Protein AF-A5JQD3-F1 (afdb_monomer_lite)

Structure (mmCIF, N/CA/C/O backbone):
data_AF-A5JQD3-F1
#
_entry.id   AF-A5JQD3-F1
#
loop_
_atom_site.group_PDB
_atom_site.id
_atom_site.type_symbol
_atom_site.label_atom_id
_atom_site.label_alt_id
_atom_site.label_comp_id
_atom_site.label_asym_id
_atom_site.label_entity_id
_atom_site.label_seq_id
_atom_site.pdbx_PDB_ins_code
_atom_site.Cartn_x
_atom_site.Cartn_y
_atom_site.Cartn_z
_atom_site.occupancy
_atom_site.B_iso_or_equiv
_atom_site.auth_seq_id
_atom_site.auth_comp_id
_atom_site.auth_asym_id
_atom_site.auth_atom_id
_atom_site.pdbx_PDB_model_num
ATOM 1 N N . TYR A 1 1 ? 18.631 9.310 3.674 1.00 40.59 1 TYR A N 1
ATOM 2 C CA . TYR A 1 1 ? 17.265 9.725 4.044 1.00 40.59 1 TYR A CA 1
ATOM 3 C C . TYR A 1 1 ? 16.673 8.650 4.935 1.00 40.59 1 TYR A C 1
ATOM 5 O O . TYR A 1 1 ? 16.833 7.490 4.571 1.00 40.59 1 TYR A O 1
ATOM 13 N N . PRO A 1 2 ? 16.076 8.976 6.094 1.00 46.88 2 PRO A N 1
ATOM 14 C CA . PRO A 1 2 ? 15.365 7.973 6.880 1.00 46.88 2 PRO A CA 1
ATOM 15 C C . PRO A 1 2 ? 14.213 7.436 6.025 1.00 46.88 2 PRO A C 1
ATOM 17 O O . PRO A 1 2 ? 13.404 8.210 5.514 1.00 46.88 2 PRO A O 1
ATOM 20 N N . SER A 1 3 ? 14.193 6.129 5.781 1.00 61.66 3 SER A N 1
ATOM 21 C CA . SER A 1 3 ? 13.104 5.477 5.061 1.00 61.66 3 SER A CA 1
ATOM 22 C C . SER A 1 3 ? 11.878 5.464 5.966 1.00 61.66 3 SER A C 1
ATOM 24 O O . SER A 1 3 ? 11.885 4.780 6.987 1.00 61.66 3 SER A O 1
ATOM 26 N N . LEU A 1 4 ? 10.852 6.233 5.604 1.00 67.00 4 LEU A N 1
ATOM 27 C CA . LEU A 1 4 ? 9.555 6.205 6.273 1.00 67.00 4 LEU A CA 1
ATOM 28 C C . LEU A 1 4 ? 8.997 4.779 6.194 1.00 67.00 4 LEU A C 1
ATOM 30 O O . LEU A 1 4 ? 8.874 4.225 5.098 1.00 67.00 4 LEU A O 1
ATOM 34 N N . GLY A 1 5 ? 8.680 4.178 7.339 1.00 83.75 5 GLY A N 1
ATOM 35 C CA . GLY A 1 5 ? 8.059 2.857 7.353 1.00 83.75 5 GLY A CA 1
ATOM 36 C C . GLY A 1 5 ? 6.674 2.909 6.703 1.00 83.75 5 GLY A C 1
ATOM 37 O O . GLY A 1 5 ? 5.975 3.920 6.787 1.00 83.75 5 GLY A O 1
ATOM 38 N N . ILE A 1 6 ? 6.228 1.808 6.094 1.00 86.88 6 ILE A N 1
ATOM 39 C CA . ILE A 1 6 ? 4.908 1.722 5.439 1.00 86.88 6 ILE A CA 1
ATOM 40 C C . ILE A 1 6 ? 3.767 2.170 6.382 1.00 86.88 6 ILE A C 1
ATOM 42 O O . ILE A 1 6 ? 2.861 2.902 5.978 1.00 86.88 6 ILE A O 1
ATOM 46 N N . GLY A 1 7 ? 3.834 1.797 7.666 1.00 86.56 7 GLY A N 1
ATOM 47 C CA . GLY A 1 7 ? 2.846 2.208 8.671 1.00 86.56 7 GLY A CA 1
ATOM 48 C C . GLY A 1 7 ? 2.833 3.716 8.955 1.00 86.56 7 GLY A C 1
ATOM 49 O O . GLY A 1 7 ? 1.768 4.297 9.178 1.00 86.56 7 GLY A O 1
ATOM 50 N N . GLU A 1 8 ? 3.992 4.372 8.909 1.00 88.44 8 GLU A N 1
ATOM 51 C CA . GLU A 1 8 ? 4.106 5.822 9.093 1.00 88.44 8 GLU A CA 1
ATOM 52 C C . GLU A 1 8 ? 3.590 6.575 7.861 1.00 88.44 8 GLU A C 1
ATOM 54 O O . GLU A 1 8 ? 2.856 7.553 8.009 1.00 88.44 8 GLU A O 1
ATOM 59 N N . LEU A 1 9 ? 3.875 6.072 6.653 1.00 90.50 9 LEU A N 1
ATOM 60 C CA . LEU A 1 9 ? 3.331 6.613 5.404 1.00 90.50 9 LEU A CA 1
ATOM 61 C C . LEU A 1 9 ? 1.800 6.559 5.390 1.00 90.50 9 LEU A C 1
ATOM 63 O O . LEU A 1 9 ? 1.148 7.551 5.067 1.00 90.50 9 LEU A O 1
ATOM 67 N N . ARG A 1 10 ? 1.209 5.431 5.799 1.00 90.75 10 ARG A N 1
ATOM 68 C CA . ARG A 1 10 ? -0.250 5.309 5.910 1.00 90.75 10 ARG A CA 1
ATOM 69 C C . ARG A 1 10 ? -0.829 6.316 6.902 1.00 90.75 10 ARG A C 1
ATOM 71 O O . ARG A 1 10 ? -1.807 6.981 6.567 1.00 90.75 10 ARG A O 1
ATOM 78 N N . ARG A 1 11 ? -0.233 6.456 8.094 1.00 91.44 11 ARG A N 1
ATOM 79 C CA . ARG A 1 11 ? -0.682 7.445 9.091 1.00 91.44 11 ARG A CA 1
ATOM 80 C C . ARG A 1 11 ? -0.615 8.864 8.548 1.00 91.44 11 ARG A C 1
ATOM 82 O O . ARG A 1 11 ? -1.559 9.621 8.743 1.00 91.44 11 ARG A O 1
ATOM 89 N N . PHE A 1 12 ? 0.464 9.207 7.850 1.00 94.19 12 PHE A N 1
ATOM 90 C CA . PHE A 1 12 ? 0.592 10.505 7.199 1.00 94.19 12 PHE A CA 1
ATOM 91 C C . PHE A 1 12 ? -0.540 10.734 6.185 1.00 94.19 12 PHE A C 1
ATOM 93 O O . PHE A 1 12 ? -1.231 11.748 6.259 1.00 94.19 12 PHE A O 1
ATOM 100 N N . LEU A 1 13 ? -0.805 9.764 5.302 1.00 94.31 13 LEU A N 1
ATOM 101 C CA . LEU A 1 13 ? -1.868 9.865 4.297 1.00 94.31 13 LEU A CA 1
ATOM 102 C C . LEU A 1 13 ? -3.270 9.962 4.912 1.00 94.31 13 LEU A C 1
ATOM 104 O O . LEU A 1 13 ? -4.092 10.710 4.399 1.00 94.31 13 LEU A O 1
ATOM 108 N N . GLN A 1 14 ? -3.542 9.284 6.030 1.00 95.44 14 GLN A N 1
ATOM 109 C CA . GLN A 1 14 ? -4.827 9.382 6.741 1.00 95.44 14 GLN A CA 1
ATOM 110 C C . GLN A 1 14 ? -5.129 10.789 7.274 1.00 95.44 14 GLN A C 1
ATOM 112 O O . GLN A 1 14 ? -6.294 11.125 7.458 1.00 95.44 14 GLN A O 1
ATOM 117 N N . GLN A 1 15 ? -4.103 11.608 7.527 1.00 97.00 15 GLN A N 1
ATOM 118 C CA . GLN A 1 15 ? -4.284 13.004 7.945 1.00 97.00 15 GLN A CA 1
ATOM 119 C C . GLN A 1 15 ? -4.487 13.956 6.758 1.00 97.00 15 GLN A C 1
ATOM 121 O 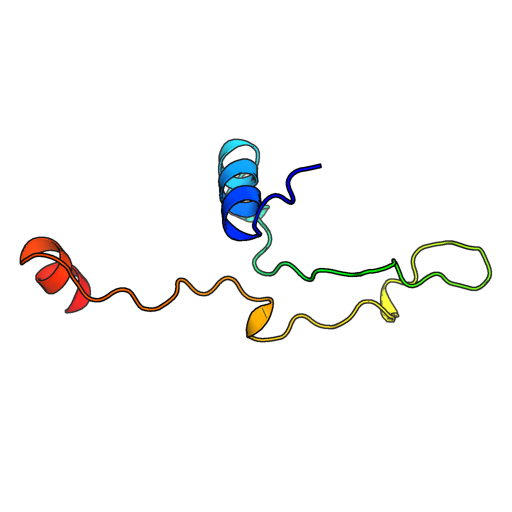O . GLN A 1 15 ? -4.921 15.086 6.952 1.00 97.00 15 GLN A O 1
ATOM 1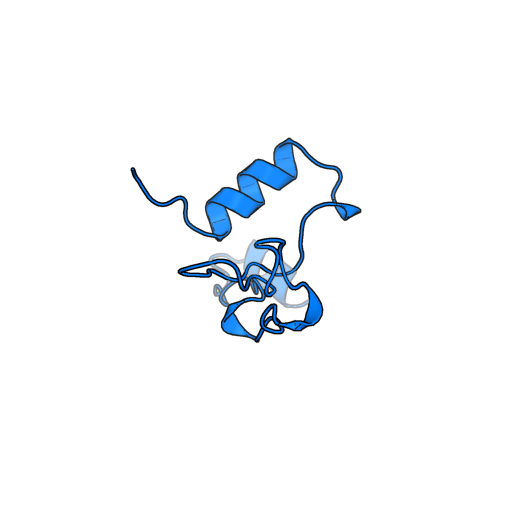26 N N . GLN A 1 16 ? -4.137 13.527 5.542 1.00 97.44 16 GLN A N 1
ATOM 127 C CA . GLN A 1 16 ? -4.147 14.366 4.337 1.00 97.44 16 GLN A CA 1
ATOM 128 C C . GLN A 1 16 ? -5.263 13.995 3.356 1.00 97.44 16 GLN A C 1
ATOM 130 O O . GLN A 1 16 ? -5.664 14.820 2.538 1.00 97.44 16 GLN A O 1
ATOM 135 N N . LEU A 1 17 ? -5.754 12.756 3.412 1.00 97.38 17 LEU A N 1
ATOM 136 C CA . LEU A 1 17 ? -6.705 12.201 2.461 1.00 97.38 17 LEU A CA 1
ATOM 137 C C . LEU A 1 17 ? -7.979 11.717 3.163 1.00 97.38 17 LEU A C 1
ATOM 139 O O . LEU A 1 17 ? -7.908 11.157 4.260 1.00 97.38 17 LEU A O 1
ATOM 143 N N . PRO A 1 18 ? -9.148 11.833 2.508 1.00 97.88 18 PRO A N 1
ATOM 144 C CA . PRO A 1 18 ? -10.337 11.099 2.915 1.00 97.88 18 PRO A CA 1
ATOM 145 C C . PRO A 1 18 ? -10.069 9.591 2.979 1.00 97.88 18 PRO A C 1
ATOM 147 O O . PRO A 1 18 ? -9.305 9.053 2.176 1.00 97.88 18 PRO A O 1
ATOM 150 N N . ALA A 1 19 ? -10.758 8.890 3.883 1.00 94.00 19 ALA A N 1
ATOM 151 C CA . ALA A 1 19 ? -10.514 7.469 4.151 1.00 94.00 19 ALA A CA 1
ATOM 152 C C . ALA A 1 19 ? -10.555 6.577 2.894 1.00 94.00 19 ALA A C 1
ATOM 154 O O . ALA A 1 19 ? -9.733 5.678 2.758 1.00 94.00 19 ALA A O 1
ATOM 155 N N . TYR A 1 20 ? -11.457 6.856 1.948 1.00 95.19 20 TYR A N 1
ATOM 156 C CA . TYR A 1 20 ? -11.609 6.082 0.709 1.00 95.19 20 TYR A CA 1
ATOM 157 C C . TYR A 1 20 ? -10.485 6.303 -0.321 1.00 95.19 20 TYR A C 1
ATOM 159 O O . TYR A 1 20 ? -10.440 5.604 -1.330 1.00 95.19 20 TYR A O 1
ATOM 167 N N . MET A 1 21 ? -9.595 7.275 -0.100 1.00 96.88 21 MET A N 1
ATOM 168 C CA . MET A 1 21 ? -8.432 7.535 -0.959 1.00 96.88 21 MET A CA 1
ATOM 169 C C . MET A 1 21 ? -7.127 6.997 -0.363 1.00 96.88 21 MET A C 1
ATOM 171 O O . MET A 1 21 ? -6.086 7.070 -1.013 1.00 96.88 21 MET A O 1
ATOM 175 N N . VAL A 1 22 ? -7.157 6.465 0.864 1.00 94.50 22 VAL A N 1
ATOM 176 C CA . VAL A 1 22 ? -5.984 5.847 1.487 1.00 94.50 22 VAL A CA 1
ATOM 177 C C . VAL A 1 22 ? -5.779 4.453 0.875 1.00 94.50 22 VAL A C 1
ATOM 179 O O . VAL A 1 22 ? -6.700 3.637 0.937 1.00 94.50 22 VAL A O 1
ATOM 182 N N . PRO A 1 23 ? -4.600 4.144 0.300 1.00 93.31 23 PRO A N 1
ATOM 183 C CA . PRO A 1 23 ? -4.346 2.835 -0.296 1.00 93.31 23 PRO A CA 1
ATOM 184 C C . PRO A 1 23 ? -4.480 1.692 0.716 1.00 93.31 23 PRO A C 1
ATOM 186 O O . PRO A 1 23 ? -4.041 1.806 1.863 1.00 93.31 23 PRO A O 1
ATOM 189 N N . SER A 1 24 ? -5.046 0.569 0.274 1.00 89.75 24 SER A N 1
ATOM 190 C CA . SER A 1 24 ? -5.153 -0.658 1.074 1.00 89.75 24 SER A CA 1
ATOM 191 C C . SER A 1 24 ? -3.856 -1.473 1.114 1.00 89.75 24 SER A C 1
ATOM 193 O O . SER A 1 24 ? -3.652 -2.241 2.051 1.00 89.75 24 SER A O 1
ATOM 195 N N . ALA A 1 25 ? -2.971 -1.290 0.131 1.00 91.31 25 ALA A N 1
ATOM 196 C CA . ALA A 1 25 ? -1.696 -1.988 0.024 1.00 91.31 25 ALA A CA 1
ATOM 197 C C . ALA A 1 25 ? -0.578 -1.050 -0.445 1.00 91.31 25 ALA A C 1
ATOM 199 O O . ALA A 1 25 ? -0.817 -0.106 -1.204 1.00 91.31 25 ALA A O 1
ATOM 200 N N . PHE A 1 26 ? 0.645 -1.334 -0.004 1.00 91.00 26 PHE A N 1
ATOM 201 C CA . PHE A 1 26 ? 1.853 -0.592 -0.349 1.00 91.00 26 PHE A CA 1
ATOM 202 C C . PHE A 1 26 ? 2.939 -1.581 -0.764 1.00 91.00 26 PHE A C 1
ATOM 204 O O . PHE A 1 26 ? 3.357 -2.411 0.036 1.00 91.00 26 PHE A O 1
ATOM 211 N N . VAL A 1 27 ? 3.409 -1.471 -2.007 1.00 90.88 27 VAL A N 1
ATOM 212 C CA . VAL A 1 27 ? 4.466 -2.334 -2.549 1.00 90.88 27 VAL A CA 1
ATOM 213 C C . VAL A 1 27 ? 5.737 -1.511 -2.715 1.00 90.88 27 VAL A C 1
ATOM 215 O O . VAL A 1 27 ? 5.734 -0.497 -3.416 1.00 90.88 27 VAL A O 1
ATOM 218 N N . ILE A 1 28 ? 6.822 -1.937 -2.069 1.00 89.31 28 ILE A N 1
ATOM 219 C CA . ILE A 1 28 ? 8.137 -1.315 -2.238 1.00 89.31 28 ILE A CA 1
ATOM 220 C C . ILE A 1 28 ? 8.768 -1.873 -3.512 1.00 89.31 28 ILE A C 1
ATOM 222 O O . ILE A 1 28 ? 8.935 -3.081 -3.656 1.00 89.31 28 ILE A O 1
ATOM 226 N N . LEU A 1 29 ? 9.138 -0.979 -4.424 1.00 90.88 29 LEU A N 1
ATOM 227 C CA . LEU A 1 29 ? 9.887 -1.307 -5.632 1.00 90.88 29 LEU A CA 1
ATOM 228 C C . LEU A 1 29 ? 11.287 -0.716 -5.520 1.00 90.88 29 LEU A C 1
ATOM 230 O O . LEU A 1 29 ? 11.432 0.421 -5.071 1.00 90.88 29 LEU A O 1
ATOM 234 N N . SER A 1 30 ? 12.303 -1.458 -5.962 1.00 91.12 30 SER A N 1
ATOM 235 C CA . SER A 1 30 ? 13.629 -0.872 -6.184 1.00 91.12 30 SER A CA 1
ATOM 236 C C . SER A 1 30 ? 13.580 0.137 -7.333 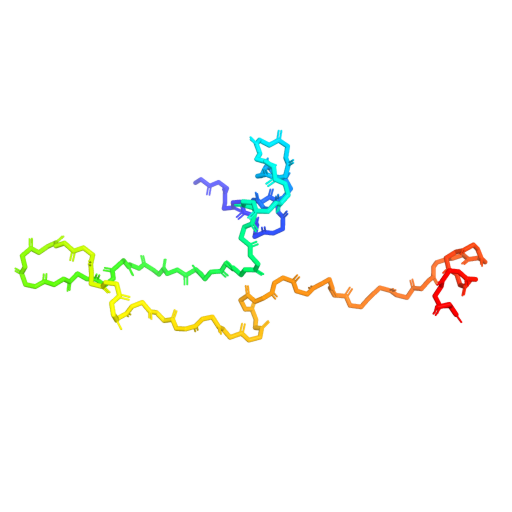1.00 91.12 30 SER A C 1
ATOM 238 O O . SER A 1 30 ? 14.148 1.218 -7.227 1.00 91.12 30 SER A O 1
ATOM 240 N N . ASP A 1 31 ? 12.828 -0.197 -8.388 1.00 94.25 31 ASP A N 1
ATOM 241 C CA . ASP A 1 31 ? 12.713 0.575 -9.619 1.00 94.25 31 ASP A CA 1
ATOM 242 C C . ASP A 1 31 ? 11.318 0.426 -10.231 1.00 94.25 31 ASP A C 1
ATOM 244 O O . ASP A 1 31 ? 10.662 -0.614 -10.111 1.00 94.25 31 ASP A O 1
ATOM 248 N N . PHE A 1 32 ? 10.863 1.458 -10.943 1.00 95.94 32 PHE A N 1
ATOM 249 C CA . PHE A 1 32 ? 9.614 1.368 -11.692 1.00 95.94 32 PHE A CA 1
ATOM 250 C C . PHE A 1 32 ? 9.808 0.572 -12.987 1.00 95.94 32 PHE A C 1
ATOM 252 O O . PHE A 1 32 ? 10.734 0.863 -13.746 1.00 95.94 32 PHE A O 1
ATOM 259 N N . PRO A 1 33 ? 8.906 -0.372 -13.313 1.00 96.50 33 PRO A N 1
ATOM 260 C CA . PRO A 1 33 ? 8.934 -1.022 -14.611 1.00 96.50 33 PRO A CA 1
ATOM 261 C C . PRO A 1 33 ? 8.606 0.012 -15.689 1.00 96.50 33 PRO A C 1
ATOM 263 O O . PRO A 1 33 ? 7.543 0.637 -15.661 1.00 96.50 33 PRO A O 1
ATOM 266 N N . LEU A 1 34 ? 9.513 0.192 -16.647 1.00 97.88 34 LEU A N 1
ATOM 267 C CA . LEU A 1 34 ? 9.329 1.103 -17.773 1.00 97.88 34 LEU A CA 1
ATOM 268 C C . LEU A 1 34 ? 9.072 0.321 -19.067 1.00 97.88 34 LEU A C 1
ATOM 270 O O . LEU A 1 34 ? 9.563 -0.792 -19.259 1.00 97.88 34 LEU A O 1
ATOM 274 N N . ASN A 1 35 ? 8.299 0.911 -19.974 1.00 96.81 35 ASN A N 1
ATOM 275 C CA . ASN A 1 35 ? 8.192 0.446 -21.351 1.00 96.81 35 ASN A CA 1
ATOM 276 C C . ASN A 1 35 ? 9.363 0.972 -22.200 1.00 96.81 35 ASN A C 1
ATOM 278 O O . ASN A 1 35 ? 10.161 1.789 -21.744 1.00 96.81 35 ASN A O 1
ATOM 282 N N . ASN A 1 36 ? 9.433 0.556 -23.467 1.00 96.75 36 ASN A N 1
ATOM 283 C CA . ASN A 1 36 ? 10.510 0.947 -24.392 1.00 96.75 36 ASN A CA 1
ATOM 284 C C . ASN A 1 36 ? 10.633 2.468 -24.611 1.00 96.75 36 ASN A C 1
ATOM 286 O O . ASN A 1 36 ? 11.671 2.936 -25.061 1.00 96.75 36 ASN A O 1
ATOM 290 N N . ASN A 1 37 ? 9.593 3.238 -24.281 1.00 96.56 37 ASN A N 1
ATOM 291 C CA . ASN A 1 37 ? 9.576 4.697 -24.381 1.00 96.56 37 ASN A CA 1
ATOM 292 C C . ASN A 1 37 ? 9.897 5.382 -23.039 1.00 96.56 37 ASN A C 1
ATOM 294 O O . ASN A 1 37 ? 9.675 6.584 -22.901 1.00 96.56 37 ASN A O 1
ATOM 298 N N . GLY A 1 38 ? 10.326 4.628 -22.022 1.00 96.50 38 GLY A N 1
ATOM 299 C CA . GLY A 1 38 ? 10.667 5.142 -20.695 1.00 96.50 38 GLY A CA 1
ATOM 300 C C . GLY A 1 38 ? 9.469 5.526 -19.820 1.00 96.50 38 GLY A C 1
ATOM 301 O O . GLY A 1 38 ? 9.655 6.120 -18.763 1.00 96.50 38 GLY A O 1
ATOM 302 N N . LYS A 1 39 ? 8.230 5.212 -20.224 1.00 97.56 39 LYS A N 1
ATOM 303 C CA . LYS A 1 39 ? 7.032 5.465 -19.401 1.00 97.56 39 LYS A CA 1
ATOM 304 C C . LYS A 1 39 ? 6.751 4.273 -18.495 1.00 97.56 39 LYS A C 1
ATOM 306 O O . LYS A 1 39 ? 7.029 3.145 -18.887 1.00 97.56 39 LYS A O 1
ATOM 311 N N . ILE A 1 40 ? 6.115 4.507 -17.346 1.00 97.44 40 ILE A N 1
ATOM 312 C CA . ILE A 1 40 ? 5.709 3.430 -16.430 1.00 97.44 40 ILE A CA 1
ATOM 313 C C . ILE A 1 40 ? 4.805 2.427 -17.157 1.00 97.44 40 ILE A C 1
ATOM 315 O O . ILE A 1 40 ? 3.737 2.778 -17.669 1.00 97.44 40 ILE A O 1
ATOM 319 N N . ASP A 1 41 ? 5.222 1.165 -17.160 1.00 97.50 41 ASP A N 1
ATOM 320 C CA . ASP A 1 41 ? 4.439 0.040 -17.647 1.00 97.50 41 ASP A CA 1
ATOM 321 C C . ASP A 1 41 ? 3.562 -0.504 -16.515 1.00 97.50 41 ASP A C 1
ATOM 323 O O . ASP A 1 41 ? 3.935 -1.406 -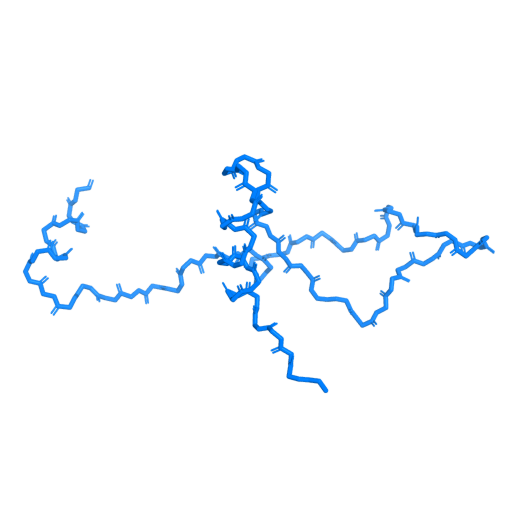15.766 1.00 97.50 41 ASP A O 1
ATOM 327 N N . ARG A 1 42 ? 2.359 0.065 -16.390 1.00 96.00 42 ARG A N 1
ATOM 328 C CA . ARG A 1 42 ? 1.407 -0.282 -15.321 1.00 96.00 42 ARG A CA 1
ATOM 329 C C . ARG A 1 42 ? 1.003 -1.758 -15.325 1.00 96.00 42 ARG A C 1
ATOM 331 O O . ARG A 1 42 ? 0.604 -2.259 -14.283 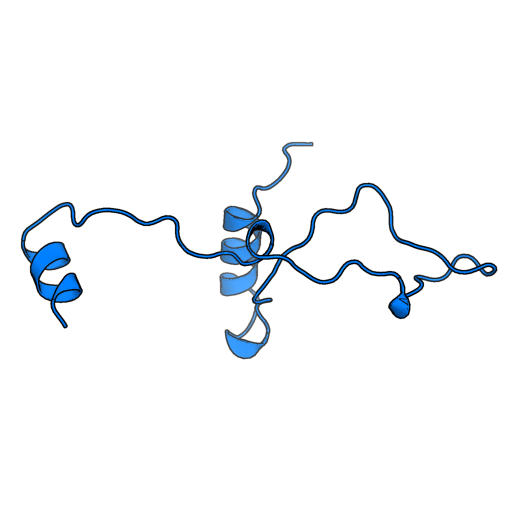1.00 96.00 42 ARG A O 1
ATOM 338 N N . LYS A 1 43 ? 1.105 -2.450 -16.468 1.00 95.50 43 LYS A N 1
ATOM 339 C CA . LYS A 1 43 ? 0.778 -3.882 -16.582 1.00 95.50 43 LYS A CA 1
ATOM 340 C C . LYS A 1 43 ? 1.853 -4.778 -15.970 1.00 95.50 43 LYS A C 1
ATOM 342 O O . LYS A 1 43 ? 1.570 -5.929 -15.669 1.00 95.50 43 LYS A O 1
ATOM 347 N N . LYS A 1 44 ? 3.071 -4.254 -15.818 1.00 95.88 44 LYS A N 1
ATOM 348 C CA . LYS A 1 44 ? 4.209 -4.944 -15.205 1.00 95.88 44 LYS A CA 1
ATOM 349 C C . LYS A 1 44 ? 4.422 -4.562 -13.744 1.00 95.88 44 LYS A C 1
ATOM 351 O O . LYS A 1 44 ? 5.390 -5.018 -13.145 1.00 95.88 44 LYS A O 1
ATOM 356 N N . LEU A 1 45 ? 3.559 -3.718 -13.173 1.00 94.94 45 LEU A N 1
ATOM 357 C CA . LEU A 1 45 ? 3.581 -3.493 -11.733 1.00 94.94 45 LEU A CA 1
ATOM 358 C C . LEU A 1 45 ? 3.247 -4.814 -11.026 1.00 94.94 45 LEU A C 1
ATOM 360 O O . LEU A 1 45 ? 2.312 -5.497 -11.453 1.00 94.94 45 LEU A O 1
ATOM 364 N N . PRO A 1 46 ? 3.996 -5.188 -9.977 1.00 93.38 46 PRO A N 1
ATOM 365 C CA . PRO A 1 46 ? 3.689 -6.387 -9.218 1.00 93.38 46 PRO A CA 1
ATOM 366 C C . PRO A 1 46 ? 2.316 -6.262 -8.565 1.00 93.38 46 PRO A C 1
ATOM 368 O O . PRO A 1 46 ? 1.901 -5.186 -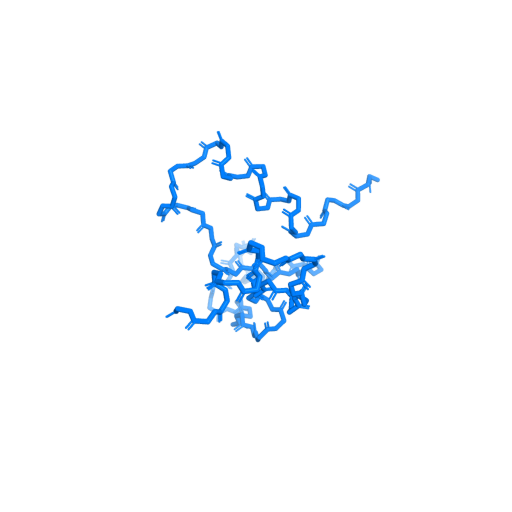8.123 1.00 93.38 46 PRO A O 1
ATOM 371 N N . VAL A 1 47 ? 1.616 -7.389 -8.513 1.00 92.00 47 VAL A N 1
ATOM 372 C CA . VAL A 1 47 ? 0.369 -7.499 -7.765 1.00 92.00 47 VAL A CA 1
ATOM 373 C C . VAL A 1 47 ? 0.723 -7.492 -6.274 1.00 92.00 47 VAL A C 1
ATOM 375 O O . VAL A 1 47 ? 1.641 -8.219 -5.894 1.00 92.00 47 VAL A O 1
ATOM 378 N N . PRO A 1 48 ? 0.046 -6.686 -5.436 1.00 91.31 48 PRO A N 1
ATOM 379 C CA . PRO A 1 48 ? 0.254 -6.729 -3.994 1.00 91.31 48 PRO A CA 1
ATOM 380 C C . PRO A 1 48 ? 0.006 -8.137 -3.441 1.00 91.31 48 PRO A C 1
ATOM 382 O O . PRO A 1 48 ? -1.009 -8.754 -3.763 1.00 91.31 48 PRO A O 1
ATOM 385 N N . ASP A 1 49 ? 0.924 -8.622 -2.612 1.00 86.38 49 ASP A N 1
ATOM 386 C CA . ASP A 1 49 ? 0.792 -9.875 -1.864 1.00 86.38 49 ASP A CA 1
ATOM 387 C C . ASP A 1 49 ? 0.362 -9.617 -0.407 1.00 86.38 49 ASP A C 1
ATOM 389 O O . ASP A 1 49 ? 0.160 -8.470 -0.003 1.00 86.38 49 ASP A O 1
ATOM 393 N N . GLU A 1 50 ? 0.228 -10.672 0.400 1.00 77.81 50 GLU A N 1
ATOM 394 C CA . GLU A 1 50 ? -0.174 -10.563 1.814 1.00 77.81 50 GLU A CA 1
ATOM 395 C C . GLU A 1 50 ? 0.758 -9.650 2.625 1.00 77.81 50 GLU A C 1
ATOM 397 O O . GLU A 1 50 ? 0.301 -8.930 3.506 1.00 77.81 50 GLU A O 1
ATOM 402 N N . THR A 1 51 ? 2.051 -9.600 2.286 1.00 76.56 51 THR A N 1
ATOM 403 C CA . THR A 1 51 ? 3.024 -8.725 2.964 1.00 76.56 51 THR A CA 1
ATOM 404 C C . THR A 1 51 ? 2.880 -7.252 2.576 1.00 76.56 51 THR A C 1
ATOM 406 O O . THR A 1 51 ? 3.291 -6.359 3.318 1.00 76.56 51 THR A O 1
ATOM 409 N N . SER A 1 52 ? 2.279 -6.996 1.413 1.00 77.00 52 SER A N 1
ATOM 410 C CA . SER A 1 52 ? 1.998 -5.663 0.883 1.00 77.00 52 SER A CA 1
ATOM 411 C C . SER A 1 52 ? 0.712 -5.070 1.460 1.00 77.00 52 SER A C 1
ATOM 413 O O . SER A 1 52 ? 0.514 -3.849 1.439 1.00 77.00 52 SER A O 1
ATOM 415 N N . ILE A 1 53 ? -0.185 -5.927 1.950 1.00 74.19 53 ILE A N 1
ATOM 416 C CA . ILE A 1 53 ? -1.401 -5.530 2.650 1.00 74.19 53 ILE A CA 1
ATOM 417 C C . ILE A 1 53 ? -1.000 -5.173 4.077 1.00 74.19 53 ILE A C 1
ATOM 419 O O . ILE A 1 53 ? -0.406 -5.966 4.800 1.00 74.19 53 ILE A O 1
ATOM 423 N N . ILE A 1 54 ? -1.327 -3.953 4.504 1.00 67.06 54 ILE A N 1
ATOM 424 C CA . ILE A 1 54 ? -1.105 -3.560 5.897 1.00 67.06 54 ILE A CA 1
ATOM 425 C C . ILE A 1 54 ? -2.234 -4.164 6.727 1.00 67.06 54 ILE A C 1
ATOM 427 O O . ILE A 1 54 ? -3.199 -3.477 7.085 1.00 67.06 54 ILE A O 1
ATOM 431 N N . GLU A 1 55 ? -2.106 -5.452 7.017 1.00 62.28 55 GLU A N 1
ATOM 432 C CA . GLU A 1 55 ? -2.786 -6.056 8.145 1.00 62.28 55 GLU A CA 1
ATOM 433 C C . GLU A 1 55 ? -2.107 -5.558 9.417 1.00 62.28 55 GLU A C 1
ATOM 435 O O . GLU A 1 55 ? -0.879 -5.515 9.541 1.00 62.28 55 GLU A O 1
ATOM 440 N N . SER A 1 56 ? -2.915 -5.098 10.368 1.00 63.38 56 SER A N 1
ATOM 441 C CA . SER A 1 56 ? -2.413 -4.853 11.713 1.00 63.38 56 SER A CA 1
ATOM 442 C C . SER A 1 56 ? -1.849 -6.180 12.205 1.00 63.38 56 SER A C 1
ATOM 444 O O . SER A 1 56 ? -2.603 -7.149 12.293 1.00 63.38 56 SER A O 1
ATOM 446 N N . ALA A 1 57 ? -0.552 -6.237 12.521 1.00 66.69 57 ALA A N 1
ATOM 447 C CA . ALA A 1 57 ? -0.004 -7.393 13.219 1.00 66.69 57 ALA A CA 1
ATOM 448 C C . ALA A 1 57 ? -0.907 -7.694 14.420 1.00 66.69 57 ALA A C 1
ATOM 450 O O . ALA A 1 57 ? -1.351 -6.762 15.100 1.00 66.69 57 ALA A O 1
ATOM 451 N N . TYR A 1 58 ? -1.212 -8.970 14.653 1.00 76.31 58 TYR A N 1
ATOM 452 C CA . TYR A 1 58 ? -2.018 -9.342 15.806 1.00 76.31 58 TYR A CA 1
ATOM 453 C C . TYR A 1 58 ? -1.353 -8.805 17.078 1.00 76.31 58 TYR A C 1
ATOM 455 O O . TYR A 1 58 ? -0.192 -9.101 17.368 1.00 76.31 58 TYR A O 1
ATOM 463 N N . ILE A 1 59 ? -2.098 -7.998 17.828 1.00 82.56 59 ILE A N 1
ATOM 464 C CA . ILE A 1 59 ? -1.689 -7.475 19.127 1.00 82.56 59 ILE A CA 1
ATOM 465 C C . ILE A 1 59 ? -2.679 -8.031 20.139 1.00 82.56 59 ILE A C 1
ATOM 467 O O . ILE A 1 59 ? -3.878 -7.767 20.048 1.00 82.56 59 ILE A O 1
ATOM 471 N N . ALA A 1 60 ? -2.171 -8.804 21.099 1.00 89.44 60 ALA A N 1
ATOM 472 C CA . ALA A 1 60 ? -2.996 -9.335 22.174 1.00 89.44 60 ALA A CA 1
ATOM 473 C C . ALA A 1 60 ? -3.595 -8.185 23.012 1.00 89.44 60 ALA A C 1
ATOM 475 O O . ALA A 1 60 ? -2.891 -7.201 23.272 1.00 89.44 60 ALA A O 1
ATOM 476 N N . PRO A 1 61 ? -4.855 -8.308 23.472 1.00 91.62 61 PRO A N 1
ATOM 477 C CA . PRO A 1 61 ? -5.452 -7.349 24.391 1.00 91.62 61 PRO A CA 1
ATOM 478 C C . PRO A 1 61 ? -4.588 -7.160 25.638 1.00 91.62 61 PRO A C 1
ATOM 480 O O . PRO A 1 61 ? -4.150 -8.126 26.263 1.00 91.62 61 PRO A O 1
ATOM 483 N N . ARG A 1 62 ? -4.340 -5.908 26.016 1.00 95.75 62 ARG A N 1
ATOM 484 C CA . ARG A 1 62 ? -3.424 -5.556 27.112 1.00 95.75 62 ARG A CA 1
ATOM 485 C C . ARG A 1 62 ? -4.144 -5.304 28.432 1.00 95.75 62 ARG A C 1
ATOM 487 O O . ARG A 1 62 ? -3.495 -5.155 29.463 1.00 95.75 62 ARG A O 1
ATOM 494 N N . ASN A 1 63 ? -5.469 -5.176 28.403 1.00 96.06 63 ASN A N 1
ATOM 495 C CA . ASN A 1 63 ? -6.295 -4.886 29.570 1.00 96.06 63 ASN A CA 1
ATOM 496 C C . ASN A 1 63 ? -7.726 -5.410 29.385 1.00 96.06 63 ASN A C 1
ATOM 498 O O . ASN A 1 63 ? -8.133 -5.773 28.285 1.00 96.06 63 ASN A O 1
ATOM 502 N N . GLU A 1 64 ? -8.501 -5.397 30.469 1.00 96.12 64 GLU A N 1
ATOM 503 C CA . GLU A 1 64 ? -9.885 -5.889 30.496 1.00 96.12 64 GLU A CA 1
ATOM 504 C C . GLU A 1 64 ? -10.792 -5.204 29.463 1.00 96.12 64 GLU A C 1
ATOM 506 O O . GLU A 1 64 ? -11.627 -5.865 28.851 1.00 96.12 64 GLU A O 1
ATOM 511 N N . LYS A 1 65 ? -10.607 -3.898 29.216 1.00 95.94 65 LYS A N 1
ATOM 512 C CA . LYS A 1 65 ? -11.400 -3.154 28.222 1.00 95.94 65 LYS A CA 1
ATOM 513 C C . LYS A 1 65 ? -11.097 -3.626 26.801 1.00 95.94 65 LYS A C 1
ATOM 515 O O . LYS A 1 65 ? -12.021 -3.852 26.028 1.00 95.94 65 LYS A O 1
ATOM 520 N N . GLU A 1 66 ? -9.818 -3.793 26.467 1.00 96.19 66 GLU A N 1
ATOM 521 C CA . GLU A 1 66 ? -9.385 -4.349 25.182 1.00 96.19 66 GLU A CA 1
ATOM 522 C C . GLU A 1 66 ? -9.880 -5.800 25.022 1.00 96.19 66 GLU A C 1
ATOM 524 O O . GLU A 1 66 ? -10.354 -6.159 23.948 1.00 96.19 66 GLU A O 1
ATOM 529 N N . SER A 1 67 ? -9.856 -6.612 26.090 1.00 94.69 67 SER A N 1
ATOM 530 C CA . SER A 1 67 ? -10.352 -7.998 26.061 1.00 94.69 67 SER A CA 1
ATOM 531 C C . SER A 1 67 ? -11.859 -8.085 25.839 1.00 94.69 67 SER A C 1
ATOM 533 O O . SER A 1 67 ? -12.315 -8.990 25.148 1.00 94.69 67 SER A O 1
ATOM 535 N N . LEU A 1 68 ? -12.643 -7.172 26.419 1.00 95.81 68 LEU A N 1
ATOM 536 C CA . LEU A 1 68 ? -14.087 -7.098 26.185 1.00 95.81 68 LEU A CA 1
ATOM 537 C C . LEU A 1 68 ? -14.400 -6.714 24.734 1.00 95.81 68 LEU A C 1
ATOM 539 O O . LEU A 1 68 ? -15.263 -7.331 24.122 1.00 95.81 68 LEU A O 1
ATOM 543 N N . LEU A 1 69 ? -13.677 -5.739 24.169 1.00 92.56 69 LEU A N 1
ATOM 544 C CA . LEU A 1 69 ? -13.842 -5.333 22.768 1.00 92.56 69 LEU A CA 1
ATOM 545 C C . LEU A 1 69 ? -13.469 -6.448 21.784 1.00 92.56 69 LEU A C 1
ATOM 547 O O . LEU A 1 69 ? -14.107 -6.568 20.749 1.00 92.56 69 LEU A O 1
ATOM 551 N N . ALA A 1 70 ? -12.461 -7.263 22.103 1.00 90.50 70 ALA A N 1
ATOM 552 C CA . ALA A 1 70 ? -12.013 -8.362 21.246 1.00 90.50 70 ALA A CA 1
ATOM 553 C C . ALA A 1 70 ? -12.966 -9.578 21.216 1.00 90.50 70 ALA A C 1
ATOM 555 O O . ALA A 1 70 ? -12.762 -10.480 20.410 1.00 90.50 70 ALA A O 1
ATOM 556 N N . GLN A 1 71 ? -13.968 -9.633 22.102 1.00 90.00 71 GLN A N 1
ATOM 557 C CA . GLN A 1 71 ? -14.963 -10.716 22.175 1.00 90.00 71 GLN A CA 1
ATOM 558 C C . GLN A 1 71 ? -16.256 -10.424 21.385 1.00 90.00 71 GLN A C 1
ATOM 560 O O . GLN A 1 71 ? -17.167 -11.252 21.409 1.00 90.00 71 GLN A O 1
ATOM 565 N N . ILE A 1 72 ? -16.353 -9.261 20.729 1.00 78.94 72 ILE A N 1
ATOM 566 C CA . ILE A 1 72 ? -17.515 -8.793 19.949 1.00 78.94 72 ILE A CA 1
ATOM 567 C C . ILE A 1 72 ? -17.175 -8.850 18.461 1.00 78.94 72 ILE A C 1
ATOM 569 O O . ILE A 1 72 ? -18.045 -9.307 17.687 1.00 78.94 72 ILE A O 1
#

Sequence (72 aa):
YPSLGIGELRRFLQQQLPAYMVPSAFVILSDFPLNNNGKIDRKKLPVPDETSIIESAYIAPRNEKESLLAQI

pLDDT: mean 88.23, std 12.05, range [40.59, 97.88]

Radius of gyration: 17.43 Å; chains: 1; bounding box: 35×25×55 Å

InterPro domains:
  IPR045851 AMP-binding enzyme domain superfamily [G3DSA:3.30.300.30] (3-72)

Secondary structure (DSSP, 8-state):
-----HHHHHHHHHHHS-GGGS-SB----SS--B-TTSSB-GGGSPPP-TTTB-PPPP----SHHHHHHTT-

Foldseek 3Di:
DPDQDPVNVQVVCVVVDDPVPRDQFADDDPDADADPVRHGPPVPPDDGDPVRGPDPDDDDQPDPVSVVVVVD

Organism: NCBI:txid443076